Protein AF-A0AAV4N6P2-F1 (afdb_monomer)

Structure (mmCIF, N/CA/C/O backbone):
data_AF-A0AAV4N6P2-F1
#
_entry.id   AF-A0AAV4N6P2-F1
#
loop_
_atom_site.group_PDB
_atom_site.id
_atom_site.type_symbol
_atom_site.label_atom_id
_atom_site.label_alt_id
_atom_site.label_comp_id
_atom_site.label_asym_id
_atom_site.label_entity_id
_atom_site.label_seq_id
_atom_site.pdbx_PDB_ins_code
_atom_site.Cartn_x
_atom_site.Cartn_y
_atom_site.Cartn_z
_atom_site.occupancy
_atom_site.B_iso_or_equiv
_atom_site.auth_seq_id
_atom_site.auth_comp_id
_atom_site.auth_asym_id
_atom_site.auth_atom_id
_atom_site.pdbx_PDB_model_num
ATOM 1 N N . MET A 1 1 ? 16.440 1.179 36.520 1.00 33.62 1 MET A N 1
ATOM 2 C CA . MET A 1 1 ? 15.793 2.508 36.620 1.00 33.62 1 MET A CA 1
ATOM 3 C C . MET A 1 1 ? 14.281 2.305 36.543 1.00 33.62 1 MET A C 1
ATOM 5 O O . MET A 1 1 ? 13.751 2.135 35.461 1.00 33.62 1 MET A O 1
ATOM 9 N N . LEU A 1 2 ? 13.610 1.941 37.637 1.00 46.78 2 LEU A N 1
ATOM 10 C CA . LEU A 1 2 ? 13.267 2.750 38.824 1.00 46.78 2 LEU A CA 1
ATOM 11 C C . LEU A 1 2 ? 12.170 3.784 38.530 1.00 46.78 2 LEU A C 1
ATOM 13 O O . LEU A 1 2 ? 12.469 4.945 38.293 1.00 46.78 2 LEU A O 1
ATOM 17 N N . SER A 1 3 ? 10.903 3.358 38.587 1.00 37.91 3 SER A N 1
ATOM 18 C CA . SER A 1 3 ? 9.798 4.292 38.884 1.00 37.91 3 SER A CA 1
ATOM 19 C C . SER A 1 3 ? 8.488 3.618 39.327 1.00 37.91 3 SER A C 1
ATOM 21 O O . SER A 1 3 ? 7.621 4.288 39.874 1.00 37.91 3 SER A O 1
ATOM 23 N N . LYS A 1 4 ? 8.297 2.300 39.138 1.00 45.66 4 LYS A N 1
ATOM 24 C CA . LYS A 1 4 ? 6.944 1.712 39.239 1.00 45.66 4 LYS A CA 1
ATOM 25 C C . LYS A 1 4 ? 6.629 0.838 40.461 1.00 45.66 4 LYS A C 1
ATOM 27 O O . LYS A 1 4 ? 5.587 0.199 40.473 1.00 45.66 4 LYS A O 1
ATOM 32 N N . THR A 1 5 ? 7.462 0.836 41.500 1.00 45.00 5 THR A N 1
ATOM 33 C CA . THR A 1 5 ? 7.257 -0.011 42.700 1.00 45.00 5 THR A CA 1
ATOM 34 C C . THR A 1 5 ? 7.196 0.759 44.026 1.00 45.00 5 THR A C 1
ATOM 36 O O . THR A 1 5 ? 7.359 0.161 45.081 1.00 45.00 5 THR A O 1
ATOM 39 N N . ARG A 1 6 ? 6.938 2.078 44.013 1.00 41.75 6 ARG A N 1
ATOM 40 C CA . ARG A 1 6 ? 7.017 2.931 45.221 1.00 41.75 6 ARG A CA 1
ATOM 41 C C . ARG A 1 6 ? 5.686 3.407 45.815 1.00 41.75 6 ARG A C 1
ATOM 43 O O . ARG A 1 6 ? 5.708 4.233 46.709 1.00 41.75 6 ARG A O 1
ATOM 50 N N . SER A 1 7 ? 4.540 2.918 45.339 1.00 41.44 7 SER A N 1
ATOM 51 C CA . SER A 1 7 ? 3.233 3.457 45.767 1.00 41.44 7 SER A CA 1
ATOM 52 C C . SER A 1 7 ? 2.420 2.541 46.688 1.00 41.44 7 SER A C 1
ATOM 54 O O . SER A 1 7 ? 1.274 2.860 46.984 1.00 41.44 7 SER A O 1
ATOM 56 N N . LEU A 1 8 ? 2.974 1.401 47.112 1.00 42.59 8 LEU A N 1
ATOM 57 C CA . LEU A 1 8 ? 2.230 0.356 47.830 1.00 42.59 8 LEU A CA 1
ATOM 58 C C . LEU A 1 8 ? 2.663 0.137 49.290 1.00 42.59 8 LEU A C 1
ATOM 60 O O . LEU A 1 8 ? 2.199 -0.820 49.897 1.00 42.59 8 LEU A O 1
ATOM 64 N N . HIS A 1 9 ? 3.495 1.007 49.879 1.00 36.97 9 HIS A N 1
ATOM 65 C CA . HIS A 1 9 ? 4.002 0.790 51.246 1.00 36.97 9 HIS A CA 1
ATOM 66 C C . HIS A 1 9 ? 3.822 1.962 52.237 1.00 36.97 9 HIS A C 1
ATOM 68 O O . HIS A 1 9 ? 4.072 1.780 53.424 1.00 36.97 9 HIS A O 1
ATOM 74 N N . ASP A 1 10 ? 3.318 3.128 51.813 1.00 42.59 10 ASP A N 1
ATOM 75 C CA . ASP A 1 10 ? 3.356 4.340 52.661 1.00 42.59 10 ASP A CA 1
ATOM 76 C C . ASP A 1 10 ? 2.057 4.666 53.424 1.00 42.59 10 ASP A C 1
ATOM 78 O O . ASP A 1 10 ? 2.024 5.617 54.198 1.00 42.59 10 ASP A O 1
ATOM 82 N N . ASN A 1 11 ? 0.990 3.870 53.288 1.00 36.88 11 ASN A N 1
ATOM 83 C CA . ASN A 1 11 ? -0.275 4.129 54.000 1.00 36.88 11 ASN A CA 1
ATOM 84 C C . ASN A 1 11 ? -0.505 3.243 55.234 1.00 36.88 11 ASN A C 1
ATOM 86 O O . ASN A 1 11 ? -1.595 3.267 55.800 1.00 36.88 11 ASN A O 1
ATOM 90 N N . PHE A 1 12 ? 0.492 2.463 55.663 1.00 43.28 12 PHE A N 1
ATOM 91 C CA . PHE A 1 12 ? 0.299 1.465 56.722 1.00 43.28 12 PHE A CA 1
ATOM 92 C C . PHE A 1 12 ? 0.832 1.857 58.113 1.00 43.28 12 PHE A C 1
ATOM 94 O O . PHE A 1 12 ? 0.681 1.064 59.032 1.00 43.28 12 PHE A O 1
ATOM 101 N N . PHE A 1 13 ? 1.431 3.041 58.332 1.00 36.19 13 PHE A N 1
ATOM 102 C CA . PHE A 1 13 ? 2.203 3.247 59.578 1.00 36.19 13 PHE A CA 1
ATOM 103 C C . PHE A 1 13 ? 2.033 4.549 60.370 1.00 36.19 13 PHE A C 1
ATOM 105 O O . PHE A 1 13 ? 2.779 4.755 61.317 1.00 36.19 13 PHE A O 1
ATOM 112 N N . ASN A 1 14 ? 1.045 5.403 60.091 1.00 30.05 14 ASN A N 1
ATOM 113 C CA . ASN A 1 14 ? 0.798 6.579 60.946 1.00 30.05 14 ASN A CA 1
ATOM 114 C C . ASN A 1 14 ? -0.596 6.567 61.578 1.00 30.05 14 ASN A C 1
ATOM 116 O O . ASN A 1 14 ? -1.379 7.506 61.473 1.00 30.05 14 ASN A O 1
ATOM 120 N N . LEU A 1 15 ? -0.866 5.472 62.284 1.00 35.12 15 LEU A N 1
ATOM 121 C CA . LEU A 1 15 ? -1.704 5.459 63.476 1.00 35.12 15 LEU A CA 1
ATOM 122 C C . LEU A 1 15 ? -0.876 4.821 64.592 1.00 35.12 15 LEU A C 1
ATOM 124 O O . LEU A 1 15 ? -0.658 3.615 64.559 1.00 35.12 15 LEU A O 1
ATOM 128 N N . THR A 1 16 ? -0.402 5.637 65.539 1.00 39.97 16 THR A N 1
ATOM 129 C CA . THR A 1 16 ? -0.329 5.416 67.004 1.00 39.97 16 THR A CA 1
ATOM 130 C C . THR A 1 16 ? 0.816 6.221 67.641 1.00 39.97 16 THR A C 1
ATOM 132 O O . THR A 1 16 ? 1.916 6.269 67.102 1.00 39.97 16 THR A O 1
ATOM 135 N N . SER A 1 17 ? 0.543 6.783 68.833 1.00 41.88 17 SER A N 1
ATOM 136 C CA . SER A 1 17 ? 1.407 7.602 69.727 1.00 41.88 17 SER A CA 1
ATOM 137 C C . SER A 1 17 ? 1.316 9.116 69.450 1.00 41.88 17 SER A C 1
ATOM 139 O O . SER A 1 17 ? 1.867 9.592 68.470 1.00 41.88 17 SER A O 1
ATOM 141 N N . GLY A 1 18 ? 0.525 9.935 70.165 1.00 34.53 18 GLY A N 1
ATOM 142 C CA . GLY A 1 18 ? 0.490 10.166 71.626 1.00 34.53 18 GLY A CA 1
ATOM 143 C C . GLY A 1 18 ? 1.593 11.181 71.979 1.00 34.53 18 GLY A C 1
ATOM 144 O O . GLY A 1 18 ? 2.716 10.973 71.548 1.00 34.53 18 GLY A O 1
ATOM 145 N N . SER A 1 19 ? 1.456 12.299 72.694 1.00 37.31 19 SER A N 1
ATOM 146 C CA . SER A 1 19 ? 0.447 12.993 73.521 1.00 37.31 19 SER A CA 1
ATOM 147 C C . SER A 1 19 ? 1.027 14.422 73.769 1.00 37.31 19 SER A C 1
ATOM 149 O O . SER A 1 19 ? 2.200 14.629 73.467 1.00 37.31 19 SER A O 1
ATOM 151 N N . ILE A 1 20 ? 0.308 15.447 74.268 1.00 35.22 20 ILE A N 1
ATOM 152 C CA . ILE A 1 20 ? 0.433 15.988 75.655 1.00 35.22 20 ILE A CA 1
ATOM 153 C C . ILE A 1 20 ? -0.338 17.337 75.767 1.00 35.22 20 ILE A C 1
ATOM 155 O O . ILE A 1 20 ? -0.053 18.237 74.986 1.00 35.22 20 ILE A O 1
ATOM 159 N N . MET A 1 21 ? -1.260 17.412 76.757 1.00 29.50 21 MET A N 1
ATOM 160 C CA . MET A 1 21 ? -1.653 18.518 77.688 1.00 29.50 21 MET A CA 1
ATOM 161 C C . MET A 1 21 ? -2.037 19.916 77.125 1.00 29.50 21 MET A C 1
ATOM 163 O O . MET A 1 21 ? -1.428 20.395 76.188 1.00 29.50 21 MET A O 1
ATOM 167 N N . GLU A 1 22 ? -2.943 20.748 77.659 1.00 34.81 22 GLU A N 1
ATOM 168 C CA . GLU A 1 22 ? -3.926 20.759 78.755 1.00 34.81 22 GLU A CA 1
ATOM 169 C C . GLU A 1 22 ? -4.679 22.110 78.652 1.00 34.81 22 GLU A C 1
ATOM 171 O O . GLU A 1 22 ? -4.049 23.115 78.336 1.00 34.81 22 GLU A O 1
ATOM 176 N N . SER A 1 23 ? -6.000 22.158 78.881 1.00 29.41 23 SER A N 1
ATOM 177 C CA . SER A 1 23 ? -6.706 23.260 79.580 1.00 29.41 23 SER A CA 1
ATOM 178 C C . SER A 1 23 ? -8.229 23.105 79.454 1.00 29.41 23 SER A C 1
ATOM 180 O O . SER A 1 23 ? -8.797 23.017 78.364 1.00 29.41 23 SER A O 1
ATOM 182 N N . LYS A 1 24 ? -8.893 23.050 80.610 1.00 48.56 24 LYS A N 1
ATOM 183 C CA . LYS A 1 24 ? -10.349 23.008 80.785 1.00 48.56 24 LYS A CA 1
ATOM 184 C C . LYS A 1 24 ? -10.949 24.401 80.567 1.00 48.56 24 LYS A C 1
ATOM 186 O O . LYS A 1 24 ? -10.450 25.338 81.172 1.00 48.56 24 LYS A O 1
ATOM 191 N N . SER A 1 25 ? -12.089 24.512 79.874 1.00 31.94 25 SER A N 1
ATOM 192 C CA . SER A 1 25 ? -13.221 25.377 80.280 1.00 31.94 25 SER A CA 1
ATOM 193 C C . SER A 1 25 ? -14.392 25.287 79.285 1.00 31.94 25 SER A C 1
ATOM 195 O O . SER A 1 25 ? -14.193 25.453 78.087 1.00 31.94 25 SER A O 1
ATOM 197 N N . GLY A 1 26 ? -15.622 25.094 79.782 1.00 29.14 26 GLY A N 1
ATOM 198 C CA . GLY A 1 26 ? -16.838 25.549 79.084 1.00 29.14 26 GLY A CA 1
ATOM 199 C C . GLY A 1 26 ? -17.767 24.493 78.462 1.00 29.14 26 GLY A C 1
ATOM 200 O O . GLY A 1 26 ? -17.694 24.194 77.278 1.00 29.14 26 GLY A O 1
ATOM 201 N N . LYS A 1 27 ? -18.724 24.017 79.271 1.00 40.62 27 LYS A N 1
ATOM 202 C CA . LYS A 1 27 ? -20.058 23.478 78.916 1.00 40.62 27 LYS A CA 1
ATOM 203 C C . LYS A 1 27 ? -20.603 23.875 77.526 1.00 40.62 27 LYS A C 1
ATOM 205 O O . LYS A 1 27 ? -20.844 25.057 77.299 1.00 40.62 27 LYS A O 1
ATOM 210 N N . LYS A 1 28 ? -21.021 22.878 76.726 1.00 30.69 28 LYS A N 1
ATOM 211 C CA . LYS A 1 28 ? -22.402 22.747 76.196 1.00 30.69 28 LYS A CA 1
ATOM 212 C C . LYS A 1 28 ? -22.592 21.356 75.577 1.00 30.69 28 LYS A C 1
ATOM 214 O O . LYS A 1 28 ? -22.095 21.089 74.487 1.00 30.69 28 LYS A O 1
ATOM 219 N N . GLU A 1 29 ? -23.309 20.472 76.265 1.00 42.66 29 GLU A N 1
ATOM 220 C CA . GLU A 1 29 ? -23.814 19.235 75.666 1.00 42.66 29 GLU A CA 1
ATOM 221 C C . GLU A 1 29 ? -24.717 19.611 74.480 1.00 42.66 29 GLU A C 1
ATOM 223 O O . GLU A 1 29 ? -25.748 20.263 74.641 1.00 42.66 29 GLU A O 1
ATOM 228 N N . ARG A 1 30 ? -24.291 19.270 73.260 1.00 38.38 30 ARG A N 1
ATOM 229 C CA . ARG A 1 30 ? -25.195 19.137 72.116 1.00 38.38 30 ARG A CA 1
ATOM 230 C C . ARG A 1 30 ? -25.443 17.653 71.952 1.00 38.38 30 ARG A C 1
ATOM 232 O O . ARG A 1 30 ? -24.531 16.918 71.577 1.00 38.38 30 ARG A O 1
ATOM 239 N N . GLU A 1 31 ? -26.667 17.238 72.232 1.00 41.88 31 GLU A N 1
ATOM 240 C CA . GLU A 1 31 ? -27.176 15.914 71.907 1.00 41.88 31 GLU A CA 1
ATOM 241 C C . GLU A 1 31 ? -26.842 15.595 70.441 1.00 41.88 31 GLU A C 1
ATOM 243 O O . GLU A 1 31 ? -27.340 16.230 69.505 1.00 41.88 31 GLU A O 1
ATOM 248 N N . LYS A 1 32 ? -25.958 14.616 70.216 1.00 39.00 32 LYS A N 1
ATOM 249 C CA . LYS A 1 32 ? -25.845 13.957 68.915 1.00 39.00 32 LYS A CA 1
ATOM 250 C C . LYS A 1 32 ? -27.110 13.125 68.758 1.00 39.00 32 LYS A C 1
ATOM 252 O O . 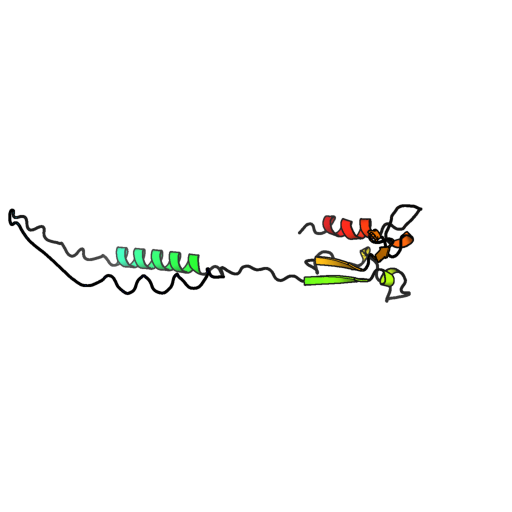LYS A 1 32 ? -27.135 11.955 69.117 1.00 39.00 32 LYS A O 1
ATOM 257 N N . GLY A 1 33 ? -28.161 13.754 68.240 1.00 34.97 33 GLY A N 1
ATOM 258 C CA . GLY A 1 33 ? -29.319 13.040 67.731 1.00 34.97 33 GLY A CA 1
ATOM 259 C C . GLY A 1 33 ? -28.833 12.025 66.704 1.00 34.97 33 GLY A C 1
ATOM 260 O O . GLY A 1 33 ? -28.333 12.394 65.638 1.00 34.97 33 GLY A O 1
ATOM 261 N N . GLU A 1 34 ? -28.934 10.750 67.057 1.00 50.94 34 GLU A N 1
ATOM 262 C CA . GLU A 1 34 ? -28.779 9.620 66.158 1.00 50.94 34 GLU A CA 1
ATOM 263 C C . GLU A 1 34 ? -29.851 9.782 65.078 1.00 50.94 34 GLU A C 1
ATOM 265 O O . GLU A 1 34 ? -31.029 9.482 65.279 1.00 50.94 34 GLU A O 1
ATOM 270 N N . LYS A 1 35 ? -29.485 10.419 63.960 1.00 54.47 35 LYS A N 1
ATOM 271 C CA . LYS A 1 35 ? -30.415 10.661 62.860 1.00 54.47 35 LYS A CA 1
ATOM 272 C C . LYS A 1 35 ? -30.816 9.291 62.327 1.00 54.47 35 LYS A C 1
ATOM 274 O O . LYS A 1 35 ? -30.063 8.700 61.558 1.00 54.47 35 LYS A O 1
ATOM 279 N N . LYS A 1 36 ? -31.982 8.786 62.753 1.00 56.44 36 LYS A N 1
ATOM 280 C CA . LYS A 1 36 ? -32.618 7.584 62.204 1.00 56.44 36 LYS A CA 1
ATOM 281 C C . LYS A 1 36 ? -32.737 7.790 60.701 1.00 56.44 36 LYS A C 1
ATOM 283 O O . LYS A 1 36 ? -33.598 8.528 60.226 1.00 56.44 36 LYS A O 1
ATOM 288 N N . MET A 1 37 ? -31.796 7.209 59.968 1.00 58.38 37 MET A N 1
ATOM 289 C CA . MET A 1 37 ? -31.736 7.287 58.521 1.00 58.38 37 MET A CA 1
ATOM 290 C C . MET A 1 37 ? -32.993 6.593 57.998 1.00 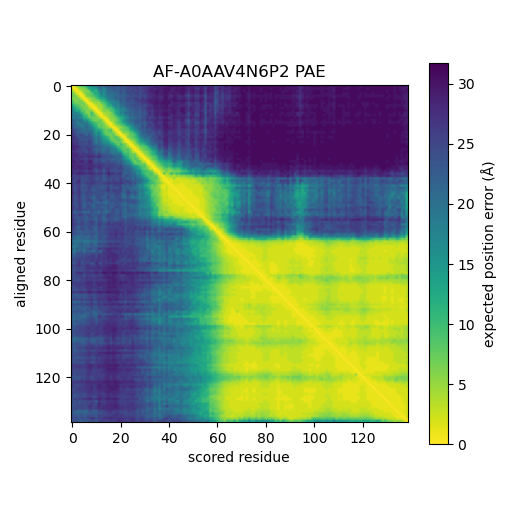58.38 37 MET A C 1
ATOM 292 O O . MET A 1 37 ? -33.113 5.374 58.081 1.00 58.38 37 MET A O 1
ATOM 296 N N . GLY A 1 38 ? -33.976 7.372 57.543 1.00 77.31 38 GLY A N 1
ATOM 297 C CA . GLY A 1 38 ? -35.227 6.819 57.036 1.00 77.31 38 GLY A CA 1
ATOM 298 C C . GLY A 1 38 ? -34.957 5.852 55.884 1.00 77.31 38 GLY A C 1
ATOM 299 O O . GLY A 1 38 ? -34.073 6.102 55.066 1.00 77.31 38 GLY A O 1
ATOM 300 N N . ILE A 1 39 ? -35.740 4.773 55.794 1.00 84.69 39 ILE A N 1
ATOM 301 C CA . ILE A 1 39 ? -35.616 3.734 54.751 1.00 84.69 39 ILE A CA 1
ATOM 302 C C . ILE A 1 39 ? -35.538 4.345 53.342 1.00 84.69 39 ILE A C 1
ATOM 304 O O . ILE A 1 39 ? -34.754 3.892 52.519 1.00 84.69 39 ILE A O 1
ATOM 308 N N . ARG A 1 40 ? -36.262 5.445 53.086 1.00 83.38 40 ARG A N 1
ATOM 309 C CA . ARG A 1 40 ? -36.181 6.208 51.827 1.00 83.38 40 ARG A CA 1
ATOM 310 C C . ARG A 1 40 ? -34.788 6.783 51.557 1.00 83.38 40 ARG A C 1
ATOM 312 O O . ARG A 1 40 ? -34.290 6.652 50.445 1.00 83.38 40 ARG A O 1
ATOM 319 N N . SER A 1 41 ? -34.147 7.377 52.562 1.00 85.94 41 SER A N 1
ATOM 320 C CA . SER A 1 41 ? -32.787 7.918 52.449 1.00 85.94 41 SER A CA 1
ATOM 321 C C . SER A 1 41 ? -31.746 6.810 52.292 1.00 85.94 41 SER A C 1
ATOM 323 O O . SER A 1 41 ? -30.805 6.973 51.521 1.00 85.94 41 SER A O 1
ATOM 325 N N . VAL A 1 42 ? -31.938 5.662 52.956 1.00 88.31 42 VAL A N 1
ATOM 326 C CA . VAL A 1 42 ? -31.080 4.476 52.785 1.00 88.31 42 VAL A CA 1
ATOM 327 C C . VAL A 1 42 ? -31.206 3.918 51.368 1.00 88.31 42 VAL A C 1
ATOM 329 O O . VAL A 1 42 ? -30.194 3.713 50.707 1.00 88.31 42 VAL A O 1
ATOM 332 N N . CYS A 1 43 ? -32.427 3.729 50.862 1.00 90.19 43 CYS A N 1
ATOM 333 C CA . CYS A 1 43 ? -32.659 3.252 49.499 1.00 90.19 43 CYS A CA 1
ATOM 334 C C . CYS A 1 43 ? -32.081 4.208 48.452 1.00 90.19 43 CYS A C 1
ATOM 336 O O . CYS A 1 43 ? -31.449 3.749 47.507 1.00 90.19 43 CYS A O 1
ATOM 338 N N . LEU A 1 44 ? -32.239 5.524 48.627 1.00 91.94 44 LEU A N 1
ATOM 339 C CA . LEU A 1 44 ? -31.648 6.511 47.720 1.00 91.94 44 LEU A CA 1
ATOM 340 C C . LEU A 1 44 ? -30.118 6.440 47.722 1.00 91.94 44 LEU A C 1
ATOM 342 O O . LEU A 1 44 ? -29.511 6.459 46.656 1.00 91.94 44 LEU A O 1
ATOM 346 N N . LEU A 1 45 ? -29.492 6.293 48.892 1.00 90.75 45 LEU A N 1
ATOM 347 C CA . LEU A 1 45 ? -28.043 6.122 48.986 1.00 90.75 45 LEU A CA 1
ATOM 348 C C . LEU A 1 45 ? -27.576 4.817 48.330 1.00 90.75 45 LEU A C 1
ATOM 350 O O . LEU A 1 45 ? -26.609 4.840 47.576 1.00 90.75 45 LEU A O 1
ATOM 354 N N . LEU A 1 46 ? -28.278 3.703 48.549 1.00 90.94 46 LEU A N 1
ATOM 355 C CA . LEU A 1 46 ? -27.956 2.422 47.913 1.00 90.94 46 LEU A CA 1
ATOM 356 C C . LEU A 1 46 ? -28.101 2.484 46.388 1.00 90.94 46 LEU A C 1
ATOM 358 O O . LEU A 1 46 ? -27.249 1.957 45.677 1.00 90.94 46 LEU A O 1
ATOM 362 N N . LEU A 1 47 ? -29.128 3.168 45.878 1.00 91.94 47 LEU A N 1
ATOM 363 C CA . LEU A 1 47 ? -29.318 3.377 44.442 1.00 91.94 47 LEU A CA 1
ATOM 364 C C . LEU A 1 47 ? -28.207 4.250 43.845 1.00 91.94 47 LEU A C 1
ATOM 366 O O . LEU A 1 47 ? -27.660 3.904 42.802 1.00 91.94 47 LEU A O 1
ATOM 370 N N . VAL A 1 48 ? -27.823 5.341 44.513 1.00 92.69 48 VAL A N 1
ATOM 371 C CA . VAL A 1 48 ? -26.727 6.218 44.064 1.00 92.69 48 VAL A CA 1
ATOM 372 C C . VAL A 1 48 ? -25.391 5.475 44.059 1.00 92.69 48 VAL A C 1
ATOM 374 O O . VAL A 1 48 ? -24.638 5.574 43.090 1.00 92.69 48 VAL A O 1
ATOM 377 N N . VAL A 1 49 ? -25.109 4.690 45.102 1.00 92.31 49 VAL A N 1
ATOM 378 C CA . VAL A 1 49 ? -23.897 3.864 45.181 1.00 92.31 49 VAL A CA 1
ATOM 379 C C . VAL A 1 49 ? -23.898 2.800 44.084 1.00 92.31 49 VAL A C 1
ATOM 381 O O . VAL A 1 49 ? -22.891 2.648 43.399 1.00 92.31 49 VAL A O 1
ATOM 384 N N . ALA A 1 50 ? -25.022 2.117 43.849 1.00 91.19 50 ALA A N 1
ATOM 385 C CA . ALA A 1 50 ? -25.136 1.137 42.773 1.00 91.19 50 ALA A CA 1
ATOM 386 C C . ALA A 1 50 ? -24.877 1.771 41.396 1.00 91.19 50 ALA A C 1
ATOM 388 O O . ALA A 1 50 ? -24.089 1.236 40.622 1.00 91.19 50 ALA A O 1
ATOM 389 N N . ILE A 1 51 ? -25.463 2.938 41.106 1.00 90.81 51 ILE A N 1
ATOM 390 C CA . ILE A 1 51 ? -25.244 3.665 39.843 1.00 90.81 51 ILE A CA 1
ATOM 391 C C . ILE A 1 51 ? -23.771 4.065 39.680 1.00 90.81 51 ILE A C 1
ATOM 393 O O . ILE A 1 51 ? -23.205 3.893 38.600 1.00 90.81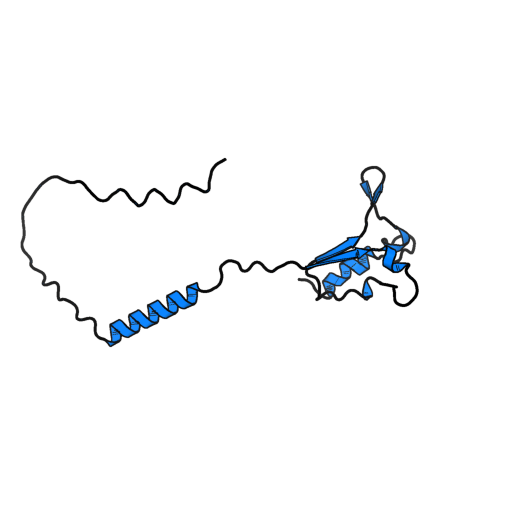 51 ILE A O 1
ATOM 397 N N . ALA A 1 52 ? -23.129 4.561 40.741 1.00 88.25 52 ALA A N 1
ATOM 398 C CA . ALA A 1 52 ? -21.714 4.928 40.710 1.00 88.25 52 ALA A CA 1
ATOM 399 C C . ALA A 1 52 ? -20.802 3.713 40.454 1.00 88.25 52 ALA A C 1
ATOM 401 O O . ALA A 1 52 ? -19.865 3.811 39.660 1.00 88.25 52 ALA A O 1
ATOM 402 N N . VAL A 1 53 ? -21.113 2.560 41.059 1.00 85.62 53 VAL A N 1
ATOM 403 C CA . VAL A 1 53 ? -20.402 1.289 40.833 1.00 85.62 53 VAL A CA 1
ATOM 404 C C . VAL A 1 53 ? -20.611 0.783 39.399 1.00 85.62 53 VAL A C 1
ATOM 406 O O . VAL A 1 53 ? -19.645 0.395 38.744 1.00 85.62 53 VAL A O 1
ATOM 409 N N . TYR A 1 54 ? -21.835 0.853 38.863 1.00 85.31 54 TYR A N 1
ATOM 410 C CA . TYR A 1 54 ? -22.130 0.511 37.462 1.00 85.31 54 TYR A CA 1
ATOM 411 C C . TYR A 1 54 ? -21.391 1.418 36.468 1.00 85.31 54 TYR A C 1
ATOM 413 O O . TYR A 1 54 ? -20.908 0.950 35.441 1.00 85.31 54 TYR A O 1
ATOM 421 N N . ALA A 1 55 ? -21.247 2.712 36.761 1.00 79.31 55 ALA A N 1
ATOM 422 C CA . ALA A 1 55 ? -20.507 3.630 35.894 1.00 79.31 55 ALA A CA 1
ATOM 423 C C . ALA A 1 55 ? -18.998 3.308 35.825 1.00 79.31 55 ALA A C 1
ATOM 425 O O . ALA A 1 55 ? -18.335 3.645 34.841 1.00 79.31 55 ALA A O 1
ATOM 426 N N . GLN A 1 56 ? -18.451 2.640 36.845 1.00 72.06 56 GLN A N 1
ATOM 427 C CA . GLN A 1 56 ? -17.037 2.264 36.929 1.00 72.06 56 GLN A CA 1
ATOM 428 C C . GLN A 1 56 ? -16.701 0.939 36.223 1.00 72.06 56 GLN A C 1
ATOM 430 O O . GLN A 1 56 ? -15.520 0.649 36.037 1.00 72.06 56 GLN A O 1
ATOM 435 N N . SER A 1 57 ? -17.689 0.158 35.766 1.00 68.50 57 SER A N 1
ATOM 436 C CA . SER A 1 57 ? -17.459 -1.149 35.124 1.00 68.50 57 SER A CA 1
ATOM 437 C C . SER A 1 57 ? -17.019 -1.071 33.655 1.00 68.50 57 SER A C 1
ATOM 439 O O . SER A 1 57 ? -16.887 -2.100 32.990 1.00 68.50 57 SER A O 1
ATOM 441 N N . LYS A 1 58 ? -16.785 0.130 33.113 1.00 69.00 58 LYS A N 1
ATOM 442 C CA . LYS A 1 58 ? -16.276 0.290 31.747 1.00 69.00 58 LYS A CA 1
ATOM 443 C C . LYS A 1 58 ? -14.807 -0.134 31.714 1.00 69.00 58 LYS A C 1
ATOM 445 O O . LYS A 1 58 ? -13.951 0.578 32.240 1.00 69.00 58 LYS A O 1
ATOM 450 N N . ASP A 1 59 ? -14.538 -1.288 31.101 1.00 69.50 59 ASP A N 1
ATOM 451 C CA . ASP A 1 59 ? -13.197 -1.851 30.923 1.00 69.50 59 ASP A CA 1
ATOM 452 C C . ASP A 1 59 ? -12.202 -0.754 30.503 1.00 69.50 59 ASP A C 1
ATOM 454 O O . ASP A 1 59 ? -12.344 -0.106 29.460 1.00 69.50 59 ASP A O 1
ATOM 458 N N . ARG A 1 60 ? -11.218 -0.491 31.371 1.00 66.38 60 ARG A N 1
ATOM 459 C CA . ARG A 1 60 ? -10.199 0.553 31.185 1.00 66.38 60 ARG A CA 1
ATOM 460 C C . ARG A 1 60 ? -9.182 0.172 30.106 1.00 66.38 60 ARG A C 1
ATOM 462 O O . ARG A 1 60 ? -8.336 0.997 29.767 1.00 66.38 60 ARG A O 1
ATOM 469 N N . ASN A 1 61 ? -9.255 -1.039 29.556 1.00 67.00 61 ASN A N 1
ATOM 470 C CA . ASN A 1 61 ? -8.348 -1.553 28.543 1.00 67.00 61 ASN A CA 1
ATOM 471 C C . ASN A 1 61 ? -9.052 -1.713 27.184 1.00 67.00 61 ASN A C 1
ATOM 473 O O . ASN A 1 61 ? -9.053 -2.774 26.570 1.00 67.00 61 ASN A O 1
ATOM 477 N N . GLN A 1 62 ? -9.612 -0.613 26.675 1.00 71.62 62 GLN A N 1
ATOM 478 C CA . GLN A 1 62 ? -10.202 -0.495 25.331 1.00 71.62 62 GLN A CA 1
ATOM 479 C C . GLN A 1 62 ? -9.131 -0.486 24.216 1.00 71.62 62 GLN A C 1
ATOM 481 O O . GLN A 1 62 ? -9.129 0.377 23.335 1.00 71.62 62 GLN A O 1
ATOM 486 N N . LYS A 1 63 ? -8.163 -1.408 24.245 1.00 80.31 63 LYS A N 1
ATOM 487 C CA . LYS A 1 63 ? -7.188 -1.549 23.157 1.00 80.31 63 LYS A CA 1
ATOM 488 C C . LYS A 1 63 ? -7.822 -2.349 22.025 1.00 80.31 63 LYS A C 1
ATOM 490 O O . LYS A 1 63 ? -7.986 -3.559 22.132 1.00 80.31 63 LYS A O 1
ATOM 495 N N . LYS A 1 64 ? -8.158 -1.676 20.921 1.00 85.56 64 LYS A N 1
ATOM 496 C CA . LYS A 1 64 ? -8.586 -2.358 19.692 1.00 85.56 64 LYS A CA 1
ATOM 497 C C . LYS A 1 64 ? -7.429 -3.197 19.142 1.00 85.56 64 LYS A C 1
ATOM 499 O O . LYS A 1 64 ? -6.340 -2.662 18.914 1.00 85.56 64 LYS A O 1
ATOM 504 N N . TYR A 1 65 ? -7.676 -4.486 18.916 1.00 90.19 65 TYR A N 1
ATOM 505 C CA . TYR A 1 65 ? -6.729 -5.366 18.236 1.00 90.19 65 TYR A CA 1
ATOM 506 C C . TYR A 1 65 ? -6.441 -4.864 16.820 1.00 90.19 65 TYR A C 1
ATOM 508 O O . TYR A 1 65 ? -7.278 -4.219 16.185 1.00 90.19 65 TYR A O 1
ATOM 516 N N . LYS A 1 66 ? -5.229 -5.144 16.339 1.00 93.81 66 LYS A N 1
ATOM 517 C CA . LYS A 1 66 ? -4.799 -4.795 14.988 1.00 93.81 66 LYS A CA 1
ATOM 518 C C . LYS A 1 66 ? -4.770 -6.052 14.126 1.00 93.81 66 LYS A C 1
ATOM 520 O O . LYS A 1 66 ? -4.120 -7.025 14.485 1.00 93.81 66 LYS A O 1
ATOM 525 N N . VAL A 1 67 ? -5.448 -5.996 12.985 1.00 95.38 67 VAL A N 1
ATOM 526 C CA . VAL A 1 67 ? -5.328 -6.960 11.884 1.00 95.38 67 VAL A CA 1
ATOM 527 C C . VAL A 1 67 ? -4.408 -6.342 10.835 1.00 95.38 67 VAL A C 1
ATOM 529 O O . VAL A 1 67 ? -4.708 -5.250 10.340 1.00 95.38 67 VAL A O 1
ATOM 532 N N . VAL A 1 68 ? -3.278 -6.989 10.549 1.00 96.44 68 VAL A N 1
ATOM 533 C CA . VAL A 1 68 ? -2.241 -6.489 9.635 1.00 96.44 68 VAL A CA 1
ATOM 534 C C . VAL A 1 68 ? -2.162 -7.409 8.424 1.00 96.44 68 VAL A C 1
ATOM 536 O O . VAL A 1 68 ? -1.831 -8.583 8.559 1.00 96.44 68 VAL A O 1
ATOM 539 N N . CYS A 1 69 ? -2.457 -6.872 7.247 1.00 96.88 69 CYS A N 1
ATOM 540 C CA . CYS A 1 69 ? -2.483 -7.611 5.993 1.00 96.88 69 CYS A CA 1
ATOM 541 C C . CYS A 1 69 ? -1.272 -7.255 5.139 1.00 96.88 69 CYS A C 1
ATOM 543 O O . CYS A 1 69 ? -0.922 -6.083 5.013 1.00 96.88 69 CYS A O 1
ATOM 545 N N . TYR A 1 70 ? -0.640 -8.257 4.537 1.00 97.12 70 TYR A N 1
ATOM 546 C CA . TYR A 1 70 ? 0.534 -8.070 3.692 1.00 97.12 70 TYR A CA 1
ATOM 547 C C . TYR A 1 70 ? 0.164 -8.326 2.234 1.00 97.12 70 TYR A C 1
ATOM 549 O O . TYR A 1 70 ? -0.270 -9.425 1.892 1.00 97.12 70 TYR A O 1
ATOM 557 N N . LEU A 1 71 ? 0.338 -7.326 1.374 1.00 96.56 71 LEU A N 1
ATOM 558 C CA . LEU A 1 71 ? 0.203 -7.487 -0.068 1.00 96.56 71 LEU A CA 1
ATOM 559 C C . LEU A 1 71 ? 1.586 -7.706 -0.671 1.00 96.56 71 LEU A C 1
ATOM 561 O O . LEU A 1 71 ? 2.436 -6.827 -0.584 1.00 96.56 71 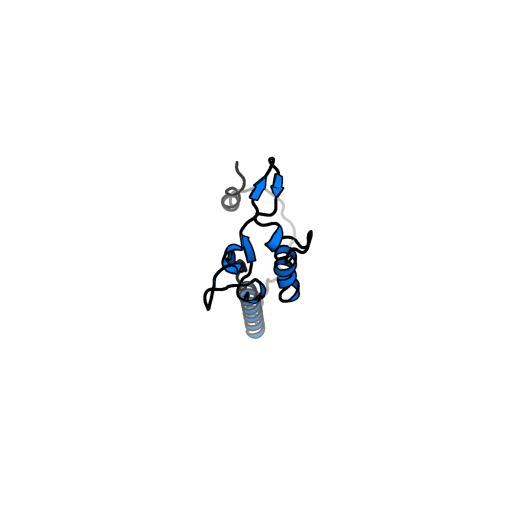LEU A O 1
ATOM 565 N N . GLY A 1 72 ? 1.791 -8.838 -1.337 1.00 96.69 72 GLY A N 1
ATOM 566 C CA . GLY A 1 72 ? 2.958 -9.027 -2.191 1.00 96.69 72 GLY A CA 1
ATOM 567 C C . GLY A 1 72 ? 2.716 -8.490 -3.598 1.00 96.69 72 GLY A C 1
ATOM 568 O O . GLY A 1 72 ? 1.854 -9.015 -4.299 1.00 96.69 72 GLY A O 1
ATOM 569 N N . SER A 1 73 ? 3.486 -7.495 -4.039 1.00 96.31 73 SER A N 1
ATOM 570 C CA . SER A 1 73 ? 3.347 -6.851 -5.355 1.00 96.31 73 SER A CA 1
ATOM 571 C C . SER A 1 73 ? 3.487 -7.837 -6.518 1.00 96.31 73 SER A C 1
ATOM 573 O O . SER A 1 73 ? 2.810 -7.699 -7.534 1.00 96.31 73 SER A O 1
ATOM 575 N N . TRP A 1 74 ? 4.263 -8.911 -6.340 1.00 95.81 74 TRP A N 1
ATOM 576 C CA . TRP A 1 74 ? 4.405 -9.992 -7.322 1.00 95.81 74 TRP A CA 1
ATOM 577 C C . TRP A 1 74 ? 3.091 -10.732 -7.621 1.00 95.81 74 TRP A C 1
ATOM 579 O O . TRP A 1 74 ? 2.979 -11.375 -8.665 1.00 95.81 74 TRP A O 1
ATOM 589 N N . ALA A 1 75 ? 2.076 -10.637 -6.753 1.00 97.06 75 ALA A N 1
ATOM 590 C CA . ALA A 1 75 ? 0.758 -11.217 -7.010 1.00 97.06 75 ALA A CA 1
ATOM 591 C C . ALA A 1 75 ? 0.050 -10.576 -8.220 1.00 97.06 75 ALA A C 1
ATOM 593 O O . ALA A 1 75 ? -0.789 -11.226 -8.847 1.00 97.06 75 ALA A O 1
ATOM 594 N N . ASN A 1 76 ? 0.459 -9.363 -8.609 1.00 96.38 76 ASN A N 1
ATOM 595 C CA . ASN A 1 76 ? 0.003 -8.679 -9.819 1.00 96.38 76 ASN A CA 1
ATOM 596 C C . ASN A 1 76 ? 0.334 -9.463 -11.104 1.00 96.38 76 ASN A C 1
ATOM 598 O O . ASN A 1 76 ? -0.395 -9.380 -12.094 1.00 96.38 76 ASN A O 1
ATOM 602 N N . TYR A 1 77 ? 1.424 -10.235 -11.079 1.00 96.44 77 TYR A N 1
ATOM 603 C CA . TYR A 1 77 ? 1.936 -10.992 -12.223 1.00 96.44 77 TYR A CA 1
ATOM 604 C C . TYR A 1 77 ? 1.453 -12.443 -12.273 1.00 96.44 77 TYR A C 1
ATOM 606 O O . TYR A 1 77 ? 1.761 -13.158 -13.225 1.00 96.44 77 TYR A O 1
ATOM 614 N N . ARG A 1 78 ? 0.692 -12.901 -11.273 1.00 97.50 78 ARG A N 1
ATOM 615 C CA . ARG A 1 78 ? 0.085 -14.235 -11.322 1.00 97.50 78 ARG A CA 1
ATOM 616 C C . ARG A 1 78 ? -0.971 -14.297 -12.429 1.00 97.50 78 ARG A C 1
ATOM 618 O O . ARG A 1 78 ? -1.634 -13.305 -12.728 1.00 97.50 78 ARG A O 1
ATOM 625 N N . GLY A 1 79 ? -1.109 -15.473 -13.035 1.00 96.88 79 GLY A N 1
ATOM 626 C CA . GLY A 1 79 ? -2.137 -15.767 -14.033 1.00 96.88 79 GLY A CA 1
ATOM 627 C C . GLY A 1 79 ? -3.384 -16.410 -13.422 1.00 96.88 79 GLY A C 1
ATOM 628 O O . GLY A 1 79 ? -3.329 -16.956 -12.319 1.00 96.88 79 GLY A O 1
ATOM 629 N N . GLY A 1 80 ? -4.490 -16.363 -14.170 1.00 95.88 80 GLY A N 1
ATOM 630 C CA . GLY A 1 80 ? -5.760 -16.999 -13.802 1.00 95.88 80 GLY A CA 1
ATOM 631 C C . GLY A 1 80 ? -6.330 -16.503 -12.472 1.00 95.88 80 GLY A C 1
ATOM 632 O O . GLY A 1 80 ? -6.126 -15.351 -12.085 1.00 95.88 80 GLY A O 1
ATOM 633 N N . ASP A 1 81 ? -6.998 -17.402 -11.753 1.00 95.94 81 ASP A N 1
ATOM 634 C CA . ASP A 1 81 ? -7.701 -17.105 -10.495 1.00 95.94 81 ASP A CA 1
ATOM 635 C C . ASP A 1 81 ? -6.763 -16.731 -9.338 1.00 95.94 81 ASP A C 1
ATOM 637 O O . ASP A 1 81 ? -7.184 -16.163 -8.334 1.00 95.94 81 ASP A O 1
ATOM 641 N N . ALA A 1 82 ? -5.465 -17.015 -9.473 1.00 94.75 82 ALA A N 1
ATOM 642 C CA . ALA A 1 82 ? -4.459 -16.643 -8.483 1.00 94.75 82 ALA A CA 1
ATOM 643 C C . ALA A 1 82 ? -3.969 -15.189 -8.632 1.00 94.75 82 ALA A C 1
ATOM 645 O O . ALA A 1 82 ? -3.126 -14.747 -7.839 1.00 94.75 82 ALA A O 1
ATOM 646 N N . LYS A 1 83 ? -4.447 -14.451 -9.647 1.00 97.00 83 LYS A N 1
ATOM 647 C CA . LYS A 1 83 ? -4.108 -13.043 -9.865 1.00 97.00 83 LYS A CA 1
ATOM 648 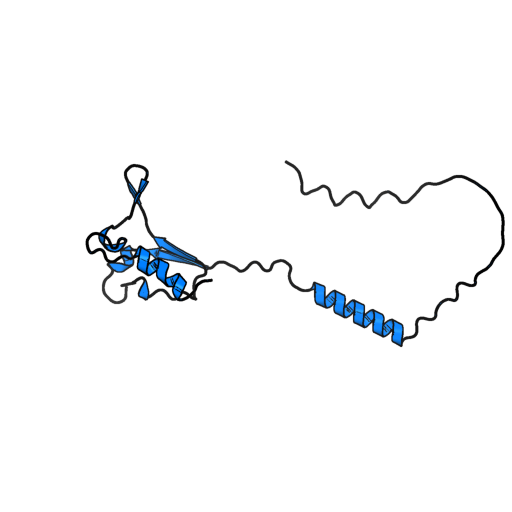C C . LYS A 1 83 ? -4.755 -12.165 -8.804 1.00 97.00 83 LYS A C 1
ATOM 650 O O . LYS A 1 83 ? -5.974 -12.126 -8.660 1.00 97.00 83 LYS A O 1
ATOM 655 N N . PHE A 1 84 ? -3.931 -11.400 -8.098 1.00 96.81 84 PHE A N 1
ATOM 656 C CA . PHE A 1 84 ? -4.410 -10.519 -7.043 1.00 96.81 84 PHE A CA 1
ATOM 657 C C . PHE A 1 84 ? -3.895 -9.100 -7.257 1.00 96.81 84 PHE A C 1
ATOM 659 O O . PHE A 1 84 ? -2.688 -8.859 -7.263 1.00 96.81 84 PHE A O 1
ATOM 666 N N . LEU A 1 85 ? -4.832 -8.177 -7.466 1.00 96.00 85 LEU A N 1
ATOM 667 C CA . LEU A 1 85 ? -4.573 -6.763 -7.706 1.00 96.00 85 LEU A CA 1
ATOM 668 C C . LEU A 1 85 ? -4.884 -5.947 -6.448 1.00 96.00 85 LEU A C 1
ATOM 670 O O . LEU A 1 85 ? -5.566 -6.419 -5.541 1.00 96.00 85 LEU A O 1
ATOM 674 N N . ILE A 1 86 ? -4.415 -4.699 -6.403 1.00 96.44 86 ILE A N 1
ATOM 675 C CA . ILE A 1 86 ? -4.727 -3.778 -5.296 1.00 96.44 86 ILE A CA 1
ATOM 676 C C . ILE A 1 86 ? -6.238 -3.580 -5.170 1.00 96.44 86 ILE A C 1
ATOM 678 O O . ILE A 1 86 ? -6.768 -3.498 -4.068 1.00 96.44 86 ILE A O 1
ATOM 682 N N . GLU A 1 87 ? -6.925 -3.543 -6.305 1.00 95.44 87 GLU A N 1
ATOM 683 C CA . GLU A 1 87 ? -8.366 -3.356 -6.417 1.00 95.44 87 GLU A CA 1
ATOM 684 C C . GLU A 1 87 ? -9.162 -4.522 -5.810 1.00 95.44 87 GLU A C 1
ATOM 686 O O . GLU A 1 87 ? -10.349 -4.371 -5.544 1.00 95.44 87 GLU A O 1
ATOM 691 N N . HIS A 1 88 ? -8.523 -5.671 -5.558 1.00 95.94 88 HIS A N 1
ATOM 692 C CA . HIS A 1 88 ? -9.150 -6.820 -4.901 1.00 95.94 88 HIS A CA 1
ATOM 693 C C . HIS A 1 88 ? -9.075 -6.751 -3.366 1.00 95.94 88 HIS A C 1
ATOM 695 O O . HIS A 1 88 ? -9.635 -7.610 -2.687 1.00 95.94 88 HIS A O 1
ATOM 701 N N . ILE A 1 89 ? -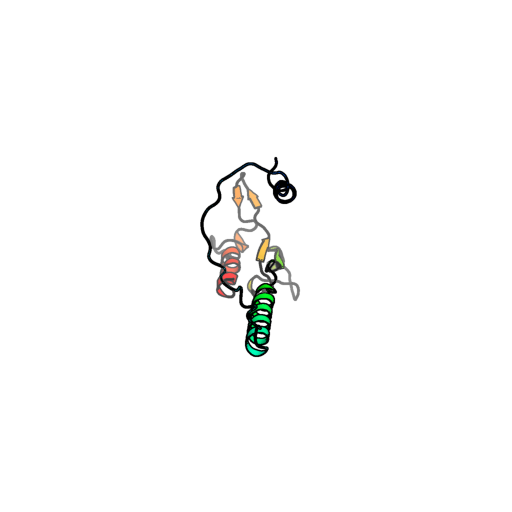8.372 -5.768 -2.793 1.00 96.06 89 ILE A N 1
ATOM 702 C CA . ILE A 1 89 ? -8.281 -5.598 -1.340 1.00 96.06 89 ILE A CA 1
ATOM 703 C C . ILE A 1 89 ? -9.566 -4.950 -0.831 1.00 96.06 89 ILE A C 1
ATOM 705 O O . ILE A 1 89 ? -9.853 -3.806 -1.177 1.00 96.06 89 ILE A O 1
ATOM 709 N N . ASP A 1 90 ? -10.284 -5.639 0.058 1.00 95.88 90 ASP A N 1
ATOM 710 C CA . ASP A 1 90 ? -11.348 -5.021 0.852 1.00 95.88 90 ASP A CA 1
ATOM 711 C C . ASP A 1 90 ? -10.723 -4.132 1.950 1.00 95.88 90 ASP A C 1
ATOM 713 O O . ASP A 1 90 ? -10.038 -4.644 2.842 1.00 95.88 90 ASP A O 1
ATOM 717 N N . PRO A 1 91 ? -10.937 -2.803 1.936 1.00 93.94 91 PRO A N 1
ATOM 718 C CA . PRO A 1 91 ? -10.358 -1.892 2.924 1.00 93.94 91 PRO A CA 1
ATOM 719 C C . PRO A 1 91 ? -10.888 -2.077 4.355 1.00 93.94 91 PRO A C 1
ATOM 721 O O . PRO A 1 91 ? -10.339 -1.474 5.276 1.00 93.94 91 PRO A O 1
ATOM 724 N N . ASN A 1 92 ? -11.949 -2.864 4.568 1.00 94.75 92 ASN A N 1
ATOM 725 C CA . ASN A 1 92 ? -12.614 -3.003 5.869 1.00 94.75 92 ASN A CA 1
ATOM 726 C C . ASN A 1 92 ? -12.163 -4.229 6.673 1.00 94.75 92 ASN A C 1
ATOM 728 O O . ASN A 1 92 ? -12.402 -4.287 7.879 1.00 94.75 92 ASN A O 1
ATOM 732 N N . ILE A 1 93 ? -11.508 -5.207 6.040 1.00 94.19 93 ILE A N 1
ATOM 733 C CA . ILE A 1 93 ? -11.106 -6.454 6.717 1.00 94.19 93 ILE A CA 1
ATOM 734 C C . ILE A 1 93 ? -9.788 -6.305 7.497 1.00 94.19 93 ILE A C 1
ATOM 736 O O . ILE A 1 93 ? -9.515 -7.078 8.415 1.00 94.19 93 ILE A O 1
ATOM 740 N N . CYS A 1 94 ? -8.969 -5.306 7.153 1.00 94.81 94 CYS A N 1
ATOM 741 C CA . CYS A 1 94 ? -7.655 -5.059 7.744 1.00 94.81 94 CYS A CA 1
ATOM 742 C C . CYS A 1 94 ? -7.629 -3.707 8.461 1.00 94.81 94 CYS A C 1
ATOM 744 O O . CYS A 1 94 ? -8.123 -2.713 7.947 1.00 94.81 94 CYS A O 1
ATOM 746 N N . THR A 1 95 ? -6.958 -3.638 9.613 1.00 95.19 95 THR A N 1
ATOM 747 C CA . THR A 1 95 ? -6.667 -2.346 10.273 1.00 95.19 95 THR A CA 1
ATOM 748 C C . THR A 1 95 ? -5.409 -1.680 9.725 1.00 95.19 95 THR A C 1
ATOM 750 O O . THR A 1 95 ? -5.240 -0.476 9.850 1.00 95.19 95 THR A O 1
ATOM 753 N N . HIS A 1 96 ? -4.490 -2.477 9.179 1.00 95.50 96 HIS A N 1
ATOM 754 C CA . HIS A 1 96 ? -3.282 -2.015 8.514 1.00 95.50 96 HIS A CA 1
ATOM 755 C C . HIS A 1 96 ? -3.051 -2.898 7.299 1.00 95.50 96 HIS A C 1
ATOM 757 O O . HIS A 1 96 ? -3.175 -4.120 7.389 1.00 95.50 96 HIS A O 1
ATOM 763 N N . VAL A 1 97 ? -2.663 -2.288 6.188 1.00 96.50 97 VAL A N 1
ATOM 764 C CA . VAL A 1 97 ? -2.232 -3.011 4.995 1.00 96.50 97 VAL A CA 1
ATOM 765 C C . VAL A 1 97 ? -0.809 -2.571 4.686 1.00 96.50 97 VAL A C 1
ATOM 767 O O . VAL A 1 97 ? -0.511 -1.377 4.697 1.00 96.50 97 VAL A O 1
ATOM 770 N N . ILE A 1 98 ? 0.074 -3.528 4.426 1.00 97.56 98 ILE A N 1
ATOM 771 C CA . ILE A 1 98 ? 1.477 -3.289 4.098 1.00 97.56 98 ILE A CA 1
ATOM 772 C C . ILE A 1 98 ? 1.705 -3.686 2.645 1.00 97.56 98 ILE A C 1
ATOM 774 O O . ILE A 1 98 ? 1.447 -4.825 2.260 1.00 97.56 98 ILE A O 1
ATOM 778 N N . TYR A 1 99 ? 2.203 -2.739 1.852 1.00 97.88 99 TYR A N 1
ATOM 779 C CA . TYR A 1 99 ? 2.647 -2.996 0.489 1.00 97.88 99 TYR A CA 1
AT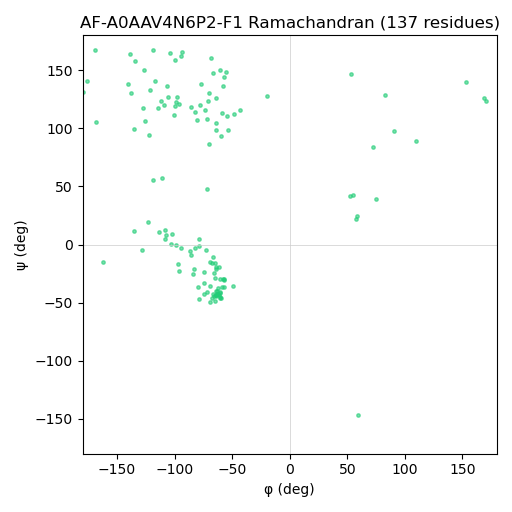OM 780 C C . TYR A 1 99 ? 4.070 -3.562 0.510 1.00 97.88 99 TYR A C 1
ATOM 782 O O . TYR A 1 99 ? 5.018 -2.882 0.905 1.00 97.88 99 TYR A O 1
ATOM 790 N N . GLY A 1 100 ? 4.211 -4.815 0.100 1.00 96.50 100 GLY A N 1
ATOM 791 C CA . GLY A 1 100 ? 5.472 -5.515 -0.089 1.00 96.50 100 GLY A CA 1
ATOM 792 C C . GLY A 1 100 ? 5.868 -5.499 -1.566 1.00 96.50 100 GLY A C 1
ATOM 793 O O . GLY A 1 100 ? 5.098 -5.979 -2.383 1.00 96.50 100 GLY A O 1
ATOM 794 N N . PHE A 1 101 ? 7.028 -4.996 -1.976 1.00 96.19 101 PHE A N 1
ATOM 795 C CA . PHE A 1 101 ? 8.095 -4.418 -1.159 1.00 96.19 101 PHE A CA 1
ATOM 796 C C . PHE A 1 101 ? 8.669 -3.163 -1.817 1.00 96.19 101 PHE A C 1
ATOM 798 O O . PHE A 1 101 ? 8.491 -2.930 -3.006 1.00 96.19 101 PHE A O 1
ATOM 805 N N . ALA A 1 102 ? 9.397 -2.377 -1.030 1.00 96.44 102 ALA A N 1
ATOM 806 C CA . ALA A 1 102 ? 10.418 -1.469 -1.540 1.00 96.44 102 ALA A CA 1
ATOM 807 C C . ALA A 1 102 ? 11.783 -2.176 -1.502 1.00 96.44 102 ALA A C 1
ATOM 809 O O . ALA A 1 102 ? 11.944 -3.199 -0.832 1.00 96.44 102 ALA A O 1
ATOM 810 N N . LYS A 1 103 ? 12.782 -1.629 -2.195 1.00 96.12 103 LYS A N 1
ATOM 811 C CA . LYS A 1 103 ? 14.169 -2.110 -2.140 1.00 96.12 103 LYS A CA 1
ATOM 812 C C . LYS A 1 103 ? 15.112 -1.038 -1.615 1.00 96.12 103 LYS A C 1
ATOM 814 O O . LYS A 1 103 ? 14.762 0.137 -1.549 1.00 96.12 103 LYS A O 1
ATOM 819 N N . LEU A 1 104 ? 16.329 -1.455 -1.290 1.00 97.88 104 LEU A N 1
ATOM 820 C CA . LEU A 1 104 ? 17.444 -0.549 -1.064 1.00 97.88 104 LEU A CA 1
ATOM 821 C C . LEU A 1 104 ? 18.288 -0.481 -2.341 1.00 97.88 104 LEU A C 1
ATOM 823 O O . LEU A 1 104 ? 18.698 -1.514 -2.868 1.00 97.88 104 LEU A O 1
ATOM 827 N N . ALA A 1 105 ? 18.543 0.722 -2.839 1.00 96.88 105 ALA A N 1
ATOM 828 C CA . ALA A 1 105 ? 19.443 0.980 -3.955 1.00 96.88 105 ALA A CA 1
ATOM 829 C C . ALA A 1 105 ? 20.283 2.215 -3.624 1.00 96.88 105 ALA A C 1
ATOM 831 O O . ALA A 1 105 ? 19.738 3.229 -3.202 1.00 96.88 105 ALA A O 1
ATOM 832 N N . ASN A 1 106 ? 21.607 2.132 -3.783 1.00 97.12 106 ASN A N 1
ATOM 833 C CA . ASN A 1 106 ? 22.529 3.233 -3.467 1.00 97.12 106 ASN A CA 1
ATOM 834 C C . ASN A 1 106 ? 22.343 3.795 -2.041 1.00 97.12 106 ASN A C 1
ATOM 836 O O . ASN A 1 106 ? 22.331 5.005 -1.839 1.00 97.12 106 ASN A O 1
ATOM 840 N N . ASN A 1 107 ? 22.153 2.912 -1.054 1.00 97.06 107 ASN A N 1
ATOM 841 C CA . ASN A 1 107 ? 21.866 3.265 0.345 1.00 97.06 107 ASN A CA 1
ATOM 842 C C . ASN A 1 107 ? 20.610 4.135 0.544 1.00 97.06 107 ASN A C 1
ATOM 844 O O . ASN A 1 107 ? 20.460 4.790 1.573 1.00 97.06 107 ASN A O 1
ATOM 848 N N . GLN A 1 108 ? 19.690 4.121 -0.418 1.00 97.81 108 GLN A N 1
ATOM 849 C CA . GLN A 1 108 ? 18.419 4.829 -0.363 1.00 97.81 108 GLN A CA 1
ATOM 850 C C . GLN A 1 108 ? 17.261 3.870 -0.631 1.00 97.81 108 GLN A C 1
ATOM 852 O O . GLN A 1 108 ? 17.400 2.871 -1.341 1.00 97.81 108 GLN A O 1
ATOM 857 N N . ILE A 1 109 ? 16.105 4.163 -0.038 1.00 97.25 109 ILE A N 1
ATOM 858 C CA . ILE A 1 109 ? 14.877 3.417 -0.317 1.00 97.25 109 ILE A CA 1
ATOM 859 C C . ILE A 1 109 ? 14.432 3.755 -1.740 1.00 97.25 109 ILE A C 1
ATOM 861 O O . ILE A 1 109 ? 14.321 4.925 -2.102 1.00 97.25 109 ILE A O 1
ATOM 865 N N . ALA A 1 110 ? 14.152 2.726 -2.530 1.00 96.94 110 ALA A N 1
ATOM 866 C CA . ALA A 1 110 ? 13.702 2.836 -3.907 1.00 96.94 110 ALA A CA 1
ATOM 867 C C . ALA A 1 110 ? 12.513 1.902 -4.170 1.00 96.94 110 ALA A C 1
ATOM 869 O O . ALA A 1 110 ? 12.321 0.900 -3.475 1.00 96.94 110 ALA A O 1
ATOM 870 N N . ALA A 1 111 ? 11.729 2.211 -5.205 1.00 97.25 111 ALA A N 1
ATOM 871 C CA . ALA A 1 111 ? 10.694 1.309 -5.708 1.00 97.25 111 ALA A CA 1
ATOM 872 C C . ALA A 1 111 ? 11.311 -0.038 -6.111 1.00 97.25 111 ALA A C 1
ATOM 874 O O . ALA A 1 111 ? 12.382 -0.073 -6.732 1.00 97.25 111 ALA A O 1
ATOM 875 N N . TYR A 1 112 ? 10.663 -1.147 -5.749 1.00 96.94 112 TYR A N 1
ATOM 876 C CA . TYR A 1 112 ? 11.174 -2.471 -6.093 1.00 96.94 112 TYR A CA 1
ATOM 877 C C . TYR A 1 112 ? 11.046 -2.692 -7.599 1.00 96.94 112 TYR A C 1
ATOM 879 O O . TYR A 1 112 ? 12.050 -2.981 -8.263 1.00 96.94 112 TYR A O 1
ATOM 887 N N . ASP A 1 113 ? 9.850 -2.423 -8.122 1.00 96.88 113 ASP A N 1
ATOM 888 C CA . ASP A 1 113 ? 9.476 -2.496 -9.528 1.00 96.88 113 ASP A CA 1
ATOM 889 C C . ASP A 1 113 ? 8.944 -1.127 -9.988 1.00 96.88 113 ASP A C 1
ATOM 891 O O . ASP A 1 113 ? 7.760 -0.835 -9.823 1.00 96.88 113 ASP A O 1
ATOM 895 N N . PRO A 1 114 ? 9.796 -0.262 -10.570 1.00 96.56 114 PRO A N 1
ATOM 896 C CA . PRO A 1 114 ? 9.382 1.066 -11.012 1.00 96.56 114 PRO A CA 1
ATOM 897 C C . PRO A 1 114 ? 8.219 1.068 -12.010 1.00 96.56 114 PRO A C 1
ATOM 899 O O . PRO A 1 114 ? 7.447 2.018 -12.014 1.00 96.56 114 PRO A O 1
ATOM 902 N N . TYR A 1 115 ? 8.065 0.030 -12.837 1.00 96.88 115 TYR A N 1
ATOM 903 C CA . TYR A 1 115 ? 6.971 -0.025 -13.805 1.00 96.88 115 TYR A CA 1
ATOM 904 C C . TYR A 1 115 ? 5.625 -0.274 -13.117 1.00 96.88 115 TYR A C 1
ATOM 906 O O . TYR A 1 115 ? 4.622 0.351 -13.457 1.00 96.88 115 TYR A O 1
ATOM 914 N N . LEU A 1 116 ? 5.586 -1.162 -12.124 1.00 97.81 116 LEU A N 1
ATOM 915 C CA . LEU A 1 116 ? 4.363 -1.437 -11.374 1.00 97.81 116 LEU A CA 1
ATOM 916 C C . LEU A 1 116 ? 4.078 -0.361 -10.317 1.00 97.81 116 LEU A C 1
ATOM 918 O O . LEU A 1 116 ? 2.946 0.113 -10.201 1.00 97.81 116 LEU A O 1
ATOM 922 N N . ASP A 1 117 ? 5.096 0.000 -9.539 1.00 97.56 117 ASP A N 1
ATOM 923 C CA . ASP A 1 117 ? 4.988 0.785 -8.308 1.00 97.56 117 ASP A CA 1
ATOM 924 C C . ASP A 1 117 ? 4.721 2.274 -8.576 1.00 97.56 117 ASP A C 1
ATOM 926 O O . ASP A 1 117 ? 3.886 2.890 -7.901 1.00 97.56 117 ASP A O 1
ATOM 930 N N . LEU A 1 118 ? 5.422 2.842 -9.561 1.00 97.75 118 LEU A N 1
ATOM 931 C CA . LEU A 1 118 ? 5.465 4.274 -9.862 1.00 97.75 118 LEU A CA 1
ATOM 932 C C . LEU A 1 118 ? 4.532 4.632 -11.025 1.00 97.75 118 LEU A C 1
ATOM 934 O O . LEU A 1 118 ? 4.123 3.766 -11.795 1.00 97.75 118 LEU A O 1
ATOM 938 N N . LYS A 1 119 ? 4.137 5.905 -11.123 1.00 96.75 119 LYS A N 1
ATOM 939 C CA . LYS A 1 119 ? 3.291 6.409 -12.228 1.00 96.75 119 LYS A CA 1
ATOM 940 C C . LYS A 1 119 ? 4.136 7.041 -13.337 1.00 96.75 119 LYS A C 1
ATOM 942 O O . LYS A 1 119 ? 3.711 7.163 -14.485 1.00 96.75 119 LYS A O 1
ATOM 947 N N . GLU A 1 120 ? 5.333 7.468 -12.974 1.00 94.75 120 GLU A N 1
ATOM 948 C CA . GLU A 1 120 ? 6.369 7.973 -13.851 1.00 94.75 120 GLU A CA 1
ATOM 949 C C . GLU A 1 120 ? 6.686 6.947 -14.951 1.00 94.75 120 GLU A C 1
ATOM 951 O O . GLU A 1 120 ? 6.579 5.740 -14.742 1.00 94.75 120 GLU A O 1
ATOM 956 N N . ASN A 1 121 ? 7.080 7.424 -16.136 1.00 93.69 121 ASN A N 1
ATOM 957 C CA . ASN A 1 121 ? 7.443 6.575 -17.281 1.00 93.69 121 ASN A CA 1
ATOM 958 C C . ASN A 1 121 ? 6.350 5.569 -17.699 1.00 93.69 121 ASN A C 1
ATOM 960 O O . ASN A 1 121 ? 6.650 4.414 -17.993 1.00 93.69 121 ASN A O 1
ATOM 964 N N . TRP A 1 122 ? 5.084 6.009 -17.727 1.00 95.25 122 TRP A N 1
ATOM 965 C CA . TRP A 1 122 ? 3.916 5.171 -18.056 1.00 95.25 122 TRP A CA 1
ATOM 966 C C . TRP A 1 122 ? 3.738 3.956 -17.134 1.00 95.25 122 TRP A C 1
ATOM 968 O O . TRP A 1 122 ? 3.124 2.959 -17.521 1.00 95.25 122 TRP A O 1
ATOM 978 N N . GLY A 1 123 ? 4.264 4.047 -15.912 1.00 96.56 123 GLY A N 1
ATOM 979 C CA . GLY A 1 123 ? 4.066 3.035 -14.893 1.00 96.56 123 GLY A CA 1
ATOM 980 C C . GLY A 1 123 ? 2.617 2.975 -14.406 1.00 96.56 123 GLY A C 1
ATOM 981 O O . GLY A 1 123 ? 1.813 3.898 -14.573 1.00 96.56 123 GLY A O 1
ATOM 982 N N . LEU A 1 124 ? 2.265 1.850 -13.794 1.00 97.00 124 LEU A N 1
ATOM 983 C CA . LEU A 1 124 ? 0.900 1.556 -13.375 1.00 97.00 124 LEU A CA 1
ATOM 984 C C . LEU A 1 124 ? 0.500 2.361 -12.126 1.00 97.00 124 LEU A C 1
ATOM 986 O O . LEU A 1 124 ? -0.689 2.594 -11.897 1.00 97.00 124 LEU A O 1
ATOM 990 N N . GLY A 1 125 ? 1.458 2.808 -11.310 1.00 97.50 125 GLY A N 1
ATOM 991 C CA . GLY A 1 125 ? 1.213 3.637 -10.128 1.00 97.50 125 GLY A CA 1
ATOM 992 C C . GLY A 1 125 ? 0.625 2.874 -8.942 1.00 97.50 125 GLY A C 1
ATOM 993 O O . GLY A 1 125 ? -0.258 3.390 -8.251 1.00 97.50 125 GLY A O 1
ATOM 994 N N . ALA A 1 126 ? 1.072 1.640 -8.699 1.00 97.62 126 ALA A N 1
ATOM 995 C CA . ALA A 1 126 ? 0.552 0.784 -7.636 1.00 97.62 126 ALA A CA 1
ATOM 996 C C . ALA A 1 126 ? 0.655 1.434 -6.246 1.00 97.62 126 ALA A C 1
ATOM 998 O O . ALA A 1 126 ? -0.302 1.346 -5.482 1.00 97.62 126 ALA A O 1
ATOM 999 N N . PHE A 1 127 ? 1.710 2.196 -5.932 1.00 97.38 127 PHE A N 1
ATOM 1000 C CA . PHE A 1 127 ? 1.772 2.938 -4.664 1.00 97.38 127 PHE A CA 1
ATOM 1001 C C . PHE A 1 127 ? 0.631 3.946 -4.514 1.00 97.38 127 PHE A C 1
ATOM 1003 O O . PHE A 1 127 ? 0.049 4.087 -3.435 1.00 97.38 127 PHE A O 1
ATOM 1010 N N . GLN A 1 128 ? 0.287 4.653 -5.590 1.00 97.25 128 GLN A N 1
ATOM 1011 C CA . GLN A 1 128 ? -0.806 5.617 -5.565 1.00 97.25 128 GLN A CA 1
ATOM 1012 C C . GLN A 1 128 ? -2.151 4.906 -5.383 1.00 97.25 128 GLN A C 1
ATOM 1014 O O . GLN A 1 128 ? -2.956 5.326 -4.549 1.00 97.25 128 GLN A O 1
ATOM 1019 N N . ARG A 1 129 ? -2.391 3.819 -6.127 1.00 97.19 129 ARG A N 1
ATOM 1020 C CA . ARG A 1 129 ? -3.628 3.028 -6.021 1.00 97.19 129 ARG A CA 1
ATOM 1021 C C . ARG A 1 129 ? -3.769 2.399 -4.635 1.00 97.19 129 ARG A C 1
ATOM 1023 O O . ARG A 1 129 ? -4.828 2.507 -4.028 1.00 97.19 129 ARG A O 1
ATOM 1030 N N . PHE A 1 130 ? -2.682 1.865 -4.087 1.00 97.31 130 PHE A N 1
ATOM 1031 C CA . PHE A 1 130 ? -2.635 1.301 -2.741 1.00 97.31 130 PHE A CA 1
ATOM 1032 C C . PHE A 1 130 ? -2.969 2.348 -1.673 1.00 97.31 130 PHE A C 1
ATOM 1034 O O . PHE A 1 130 ? -3.814 2.124 -0.811 1.00 97.31 130 PHE A O 1
ATOM 1041 N N . ASN A 1 131 ? -2.384 3.544 -1.767 1.00 96.56 131 ASN A N 1
ATOM 1042 C CA . ASN A 1 131 ? -2.698 4.640 -0.850 1.00 96.56 131 ASN A CA 1
ATOM 1043 C C . ASN A 1 131 ? -4.147 5.134 -0.971 1.00 96.56 131 ASN A C 1
ATOM 1045 O O . ASN A 1 131 ? -4.704 5.619 0.016 1.00 96.56 131 ASN A O 1
ATOM 1049 N N . ASN A 1 132 ? -4.764 5.009 -2.149 1.00 97.12 132 ASN A N 1
ATOM 1050 C CA . ASN A 1 132 ? -6.160 5.382 -2.360 1.00 97.12 132 ASN A CA 1
ATOM 1051 C C . AS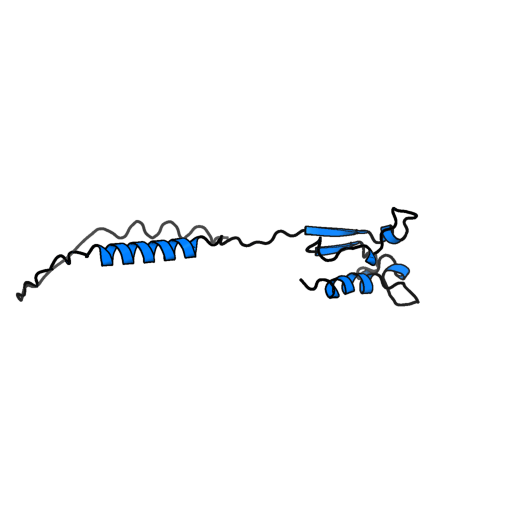N A 1 132 ? -7.150 4.453 -1.640 1.00 97.12 132 ASN A C 1
ATOM 1053 O O . ASN A 1 132 ? -8.288 4.875 -1.451 1.00 97.12 132 ASN A O 1
ATOM 1057 N N . LEU A 1 133 ? -6.744 3.270 -1.157 1.00 96.12 133 LEU A N 1
ATOM 1058 C CA . LEU A 1 133 ? -7.597 2.432 -0.298 1.00 96.12 133 LEU A CA 1
ATOM 1059 C C . LEU A 1 133 ? -8.053 3.191 0.962 1.00 96.12 133 LEU A C 1
ATOM 1061 O O . LEU A 1 133 ? -9.184 3.025 1.411 1.00 96.12 133 LEU A O 1
ATOM 1065 N N . LYS A 1 134 ? -7.232 4.132 1.455 1.00 95.62 134 LYS A N 1
ATOM 1066 C CA . LYS A 1 134 ? -7.582 5.022 2.576 1.00 95.62 134 LYS A CA 1
ATOM 1067 C C . LYS A 1 134 ? -8.745 5.971 2.274 1.00 95.62 134 LYS A C 1
ATOM 1069 O O . LYS A 1 134 ? -9.345 6.510 3.191 1.00 95.62 134 LYS A O 1
ATOM 1074 N N . LYS A 1 135 ? -9.066 6.215 0.999 1.00 95.81 135 LYS A N 1
ATOM 1075 C CA . LYS A 1 135 ? -10.247 7.010 0.625 1.00 95.81 135 LYS A CA 1
ATOM 1076 C C . LYS A 1 135 ? -11.535 6.219 0.833 1.00 95.81 135 LYS A C 1
ATOM 1078 O O . LYS A 1 135 ? -12.551 6.815 1.163 1.00 95.81 135 LYS A O 1
ATOM 1083 N N . ALA A 1 136 ? -11.480 4.900 0.640 1.00 94.06 136 ALA A N 1
ATOM 1084 C CA . ALA A 1 136 ? -12.606 4.005 0.878 1.00 94.06 136 ALA A CA 1
ATOM 1085 C C . ALA A 1 136 ? -12.771 3.685 2.372 1.00 94.06 136 ALA A C 1
ATOM 1087 O O . ALA A 1 136 ? -13.898 3.633 2.854 1.00 94.06 136 ALA A O 1
ATOM 1088 N N . ASN A 1 137 ? -11.665 3.539 3.109 1.00 95.06 137 ASN A N 1
ATOM 1089 C CA . ASN A 1 137 ? -11.678 3.418 4.566 1.00 95.06 137 ASN A CA 1
ATOM 1090 C C . ASN A 1 137 ? -10.586 4.302 5.217 1.00 95.06 137 ASN A C 1
ATOM 1092 O O . ASN A 1 137 ? -9.421 3.902 5.238 1.00 95.06 137 ASN A O 1
ATOM 1096 N N . PRO A 1 138 ? -10.931 5.501 5.734 1.00 91.56 138 PRO A N 1
ATOM 1097 C CA . PRO A 1 138 ? -9.961 6.454 6.299 1.00 91.56 138 PRO A CA 1
ATOM 1098 C C . PRO A 1 138 ? -9.465 6.148 7.721 1.00 91.56 138 PRO A C 1
ATOM 1100 O O . PRO A 1 138 ? -8.708 6.952 8.269 1.00 91.56 138 PRO A O 1
ATOM 1103 N N . SER A 1 139 ? -9.951 5.070 8.344 1.00 76.81 139 SER A N 1
ATOM 1104 C CA . SER A 1 139 ? -9.769 4.764 9.773 1.00 76.81 139 SER A CA 1
ATOM 1105 C C . SER A 1 139 ? -8.364 4.326 10.174 1.00 76.81 139 SER A C 1
ATOM 1107 O O . SER A 1 139 ? -7.737 3.606 9.366 1.00 76.81 139 SER A O 1
#

Foldseek 3Di:
DDDPPPPPPPPPPPDDDDDDDDDDDDDDDDPPPPPPCPPVNVVVVVVVVVVVVVVPPPPPPPDDDFFEAEDELCLCVDDDPSRDALVNDDLPPGPYYHYDDWDADPNDTHRPDCQACHPPPVRPNRVVSNVCSCVVPVD

Nearest PDB structures (foldseek):
  5wvb-assembly1_A  TM=9.424E-01  e=2.527E-06  Ostrinia furnacalis
  5wv9-assembly1_A  TM=9.242E-01  e=2.702E-06  Ostrinia furnacalis
  1hjx-assembly1_D  TM=9.125E-01  e=2.012E-05  Homo sapiens
  5wvg-assembly1_A  TM=9.338E-01  e=3.215E-05  Ostrinia furnacalis
  1hjx-assembly1_C  TM=8.818E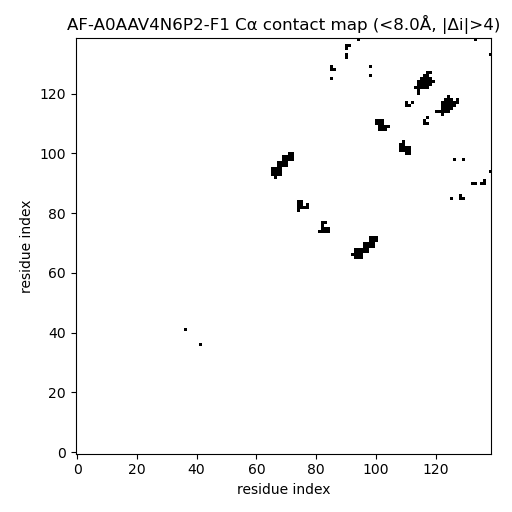-01  e=1.540E-05  Homo sapiens

Sequence (139 aa):
MLSKTRSLHDNFFNLTSGSIMESKSGKKEREKGEKKMGIRSVCLLLLVVAIAVYAQSKDRNQKKYKVVCYLGSWANYRGGDAKFLIEHIDPNICTHVIYGFAKLANNQIAAYDPYLDLKENWGLGAFQRFNNLKKANPS

Mean predicted aligned error: 16.36 Å

Organism: Caerostris extrusa (NCBI:txid172846)

Secondary structure (DSSP, 8-state):
---SSSSSSTTSS-------------------------HHHHHHHHHHHHHHHHHTTS-S-------EEEEEGGGGG--GGG---GGG--TTS-SEEEEE-EEEETTEEEESSHHHH-SGGG---HHHHHHHHHHH---

InterPro domains:
  IPR001223 Glycoside hydrolase family 18, catalytic domain [PF00704] (66-138)
  IPR001223 Glycoside hydrolase family 18, catalytic domain [PS51910] (65-139)
  IPR017853 Glycoside hydrolase superfamily [SSF51445] (46-138)
  IPR050314 Glycosyl hydrolase family 18 [PTHR11177] (63-139)

Radius of gyration: 34.78 Å; Cα contacts (8 Å, |Δi|>4): 98; chains: 1; bounding box: 59×43×99 Å

pLDDT: mean 78.45, std 24.44, range [29.14, 97.88]

Solvent-accessible surface area (backbone atoms only — not comparable to full-atom values): 9320 Å² total; per-residue (Å²): 139,89,81,88,83,78,86,85,74,84,88,80,77,91,82,82,84,89,87,82,91,87,84,92,84,81,93,75,94,72,82,80,73,79,74,78,74,48,69,68,59,49,52,51,51,52,51,52,50,50,52,55,55,61,68,64,67,62,72,90,75,79,72,79,83,80,41,77,41,78,45,59,59,71,32,60,73,40,67,76,92,68,41,46,52,73,87,73,60,65,57,82,82,38,69,39,77,44,82,37,61,70,36,79,51,94,95,34,85,38,68,62,47,53,56,51,39,31,53,64,93,83,18,73,17,43,55,60,58,53,59,48,42,42,76,82,38,78,116